Protein AF-A0A2V8UZJ9-F1 (afdb_monomer_lite)

Foldseek 3Di:
DDVVVVVVVVVVVLLVVLVVLLVVLVVLLVQLLVLLPDPPNDPVSLVSSVVSLVSNVVCLVVHPDVVSSVVSVVSSVSSVVSSVVVVVPDDD

pLDDT: mean 90.63, std 9.69, range [50.16, 97.31]

Secondary structure (DSSP, 8-state):
--HHHHHHHHHHHHHHHHHHHHHHHHHHHHHHHHHHH-TT--HHHHHHHHHHHHHHHHHHTT---HHHHHHHHHHHHHHHHHHHHHHHTS--

Radius of gyration: 17.37 Å; chains: 1; bounding box: 41×18×58 Å

Structure (mmCIF, N/CA/C/O backbone):
data_AF-A0A2V8UZJ9-F1
#
_entry.id   AF-A0A2V8UZJ9-F1
#
loop_
_atom_site.group_PDB
_atom_site.id
_atom_site.type_symbol
_atom_site.label_atom_id
_atom_site.label_alt_id
_atom_site.label_comp_id
_atom_site.label_asym_id
_atom_site.label_entity_id
_atom_site.label_seq_id
_atom_site.pdbx_PDB_ins_code
_atom_site.Cartn_x
_atom_site.Cartn_y
_atom_site.Cartn_z
_atom_site.occupancy
_atom_site.B_iso_or_equiv
_atom_site.auth_seq_id
_atom_site.auth_comp_id
_atom_site.auth_asym_id
_atom_site.auth_atom_id
_atom_site.pdbx_PDB_model_num
ATOM 1 N N . MET A 1 1 ? -24.313 -9.797 30.500 1.00 58.03 1 MET A N 1
ATOM 2 C CA . MET A 1 1 ? -23.424 -8.977 29.646 1.00 58.03 1 MET A CA 1
ATOM 3 C C . MET A 1 1 ? -24.154 -7.690 29.327 1.00 58.03 1 MET A C 1
ATOM 5 O O . MET A 1 1 ? -25.289 -7.766 28.887 1.00 58.03 1 MET A O 1
ATOM 9 N N . THR A 1 2 ? -23.561 -6.542 29.637 1.00 75.38 2 THR A N 1
ATOM 10 C CA . THR A 1 2 ? -24.153 -5.217 29.397 1.00 75.38 2 THR A CA 1
ATOM 11 C C . THR A 1 2 ? -23.769 -4.703 28.010 1.00 75.38 2 THR A C 1
ATOM 13 O O . THR A 1 2 ? -22.706 -5.063 27.500 1.00 75.38 2 THR A O 1
ATOM 16 N N . ASP A 1 3 ? -24.593 -3.840 27.411 1.00 77.56 3 ASP A N 1
ATOM 17 C CA . ASP A 1 3 ? -24.361 -3.297 26.061 1.00 77.56 3 ASP A CA 1
ATOM 18 C C . ASP A 1 3 ? -22.986 -2.626 25.909 1.00 77.56 3 ASP A C 1
ATOM 20 O O . ASP A 1 3 ? -22.300 -2.848 24.915 1.00 77.56 3 ASP A O 1
ATOM 24 N N . ARG A 1 4 ? -22.493 -1.955 26.961 1.00 78.06 4 ARG A N 1
ATOM 25 C CA . ARG A 1 4 ? -21.135 -1.375 27.005 1.00 78.06 4 ARG A CA 1
ATOM 26 C C . ARG A 1 4 ? -20.013 -2.395 26.778 1.00 78.06 4 ARG A C 1
ATOM 28 O O . ARG A 1 4 ? -19.008 -2.081 26.148 1.00 78.06 4 ARG A O 1
ATOM 35 N N . SER A 1 5 ? -20.166 -3.623 27.279 1.00 86.81 5 SER A N 1
ATOM 36 C CA . SER A 1 5 ? -19.176 -4.689 27.068 1.00 86.81 5 SER A CA 1
ATOM 37 C C . SER A 1 5 ? -19.181 -5.176 25.617 1.00 86.81 5 SER A C 1
ATOM 39 O O . SER A 1 5 ? -18.123 -5.479 25.066 1.00 86.81 5 SER A O 1
ATOM 41 N N . ARG A 1 6 ? -20.355 -5.201 24.975 1.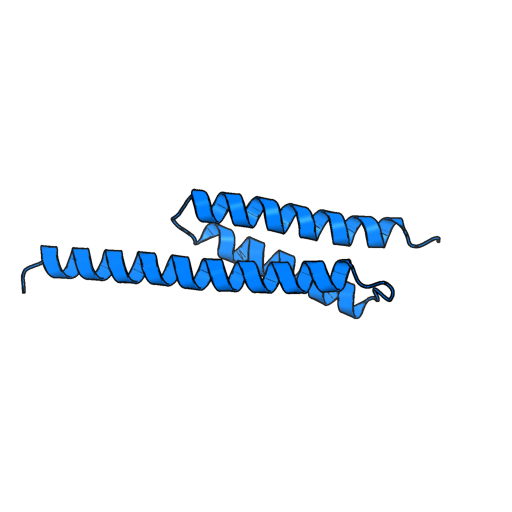00 86.81 6 ARG A N 1
ATOM 42 C CA . ARG A 1 6 ? -20.494 -5.557 23.560 1.00 86.81 6 ARG A CA 1
ATOM 43 C C . ARG A 1 6 ? -19.908 -4.476 22.653 1.00 86.81 6 ARG A C 1
ATOM 45 O O . ARG A 1 6 ? -19.166 -4.806 21.735 1.00 86.81 6 ARG A O 1
ATOM 52 N N . GLU A 1 7 ? -20.203 -3.208 22.923 1.00 88.25 7 GLU A N 1
ATOM 53 C CA . GLU A 1 7 ? -19.657 -2.065 22.181 1.00 88.25 7 GLU A CA 1
ATOM 54 C C . GLU A 1 7 ? -18.130 -2.015 22.260 1.00 88.25 7 GLU A C 1
ATOM 56 O O . GLU A 1 7 ? -17.465 -1.898 21.232 1.00 88.25 7 GLU A O 1
ATOM 61 N N . SER A 1 8 ? -17.569 -2.201 23.459 1.00 90.00 8 SER A N 1
ATOM 62 C CA . SER A 1 8 ? -16.119 -2.272 23.657 1.00 90.00 8 SER A CA 1
ATOM 63 C C . SER A 1 8 ? -15.490 -3.419 22.863 1.00 90.00 8 SER A C 1
ATOM 65 O O . SER A 1 8 ? -14.479 -3.207 22.194 1.00 90.00 8 SER A O 1
ATOM 67 N N . LYS A 1 9 ? -16.113 -4.607 22.848 1.00 92.56 9 LYS A N 1
ATOM 68 C CA . LYS A 1 9 ? -15.583 -5.735 22.075 1.00 92.56 9 LYS A CA 1
ATOM 69 C C . LYS A 1 9 ? -15.662 -5.511 20.564 1.00 92.56 9 LYS A C 1
ATOM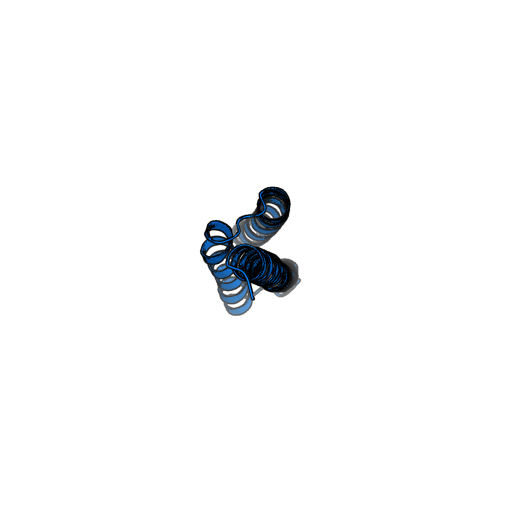 71 O O . LYS A 1 9 ? -14.759 -5.911 19.836 1.00 92.56 9 LYS A O 1
ATOM 76 N N . LEU A 1 10 ? -16.725 -4.866 20.084 1.00 93.88 10 LEU A N 1
ATOM 77 C CA . LEU A 1 10 ? -16.860 -4.504 18.672 1.00 93.88 10 LEU A CA 1
ATOM 78 C C . LEU A 1 10 ? -15.813 -3.470 18.246 1.00 93.88 10 LEU A C 1
ATOM 80 O O . LEU A 1 10 ? -15.277 -3.580 17.146 1.00 93.88 10 LEU A O 1
ATOM 84 N N . ALA A 1 11 ? -15.508 -2.490 19.099 1.00 93.00 11 ALA A N 1
ATOM 85 C CA . ALA A 1 11 ? -14.455 -1.513 18.834 1.00 93.00 11 ALA A CA 1
ATOM 86 C C . ALA A 1 11 ? -13.073 -2.179 18.743 1.00 93.00 11 ALA A C 1
ATOM 88 O O . ALA A 1 11 ? -12.331 -1.909 17.804 1.00 93.00 11 ALA A O 1
ATOM 89 N N . GLU A 1 12 ? -12.768 -3.103 19.656 1.00 94.31 12 GLU A N 1
ATOM 90 C CA . GLU A 1 12 ? -11.521 -3.880 19.639 1.00 94.31 12 GLU A CA 1
ATOM 91 C C . GLU A 1 12 ? -11.378 -4.706 18.349 1.00 94.31 12 GLU A C 1
ATOM 93 O O . GLU A 1 12 ? -10.334 -4.681 17.703 1.00 94.31 12 GLU A O 1
ATOM 98 N N . LEU A 1 13 ? -12.442 -5.403 17.933 1.00 95.75 13 LEU A N 1
ATOM 99 C CA . LEU A 1 13 ? -12.426 -6.205 16.705 1.00 95.75 13 LEU A CA 1
ATOM 100 C C . LEU A 1 13 ? -12.240 -5.349 15.447 1.00 95.75 13 LEU A C 1
ATOM 102 O O . LEU A 1 13 ? -11.544 -5.771 14.527 1.00 95.75 13 LEU A O 1
ATOM 106 N N . ARG A 1 14 ? -12.843 -4.154 15.407 1.00 93.56 14 ARG A N 1
ATOM 107 C CA . ARG A 1 14 ? -12.652 -3.202 14.303 1.00 93.56 14 ARG A CA 1
ATOM 108 C C . ARG A 1 14 ? -11.215 -2.706 14.243 1.00 93.56 14 ARG A C 1
ATOM 110 O O . ARG A 1 14 ? -10.615 -2.793 13.184 1.00 93.56 14 ARG A O 1
ATOM 117 N N . ALA A 1 15 ? -10.657 -2.279 15.376 1.00 93.50 15 ALA A N 1
ATOM 118 C CA . ALA A 1 15 ? -9.272 -1.818 15.443 1.00 93.50 15 ALA A CA 1
ATOM 119 C C . ALA A 1 15 ? -8.293 -2.898 14.959 1.00 93.50 15 ALA A C 1
ATOM 121 O O . ALA A 1 15 ? -7.424 -2.617 14.143 1.00 93.50 15 ALA A O 1
ATOM 122 N N . LYS A 1 16 ? -8.496 -4.150 15.386 1.00 95.44 16 LYS A N 1
ATOM 123 C CA . LYS A 1 16 ? -7.680 -5.275 14.922 1.00 95.44 16 LYS A CA 1
ATOM 124 C C . LYS A 1 16 ? -7.838 -5.549 13.423 1.00 95.44 16 LYS A C 1
ATOM 126 O O . LYS A 1 16 ? -6.860 -5.823 12.745 1.00 95.44 16 LYS A O 1
ATOM 131 N N . THR A 1 17 ? -9.064 -5.479 12.905 1.00 95.31 17 THR A N 1
ATOM 132 C CA . THR A 1 17 ? -9.318 -5.693 11.469 1.00 95.31 17 THR A CA 1
ATOM 133 C C . THR A 1 17 ? -8.635 -4.619 10.623 1.00 95.31 17 THR A C 1
ATOM 135 O O . THR A 1 17 ? -8.074 -4.936 9.577 1.00 95.31 17 THR A O 1
ATOM 138 N N . ASP A 1 18 ? -8.655 -3.365 11.079 1.00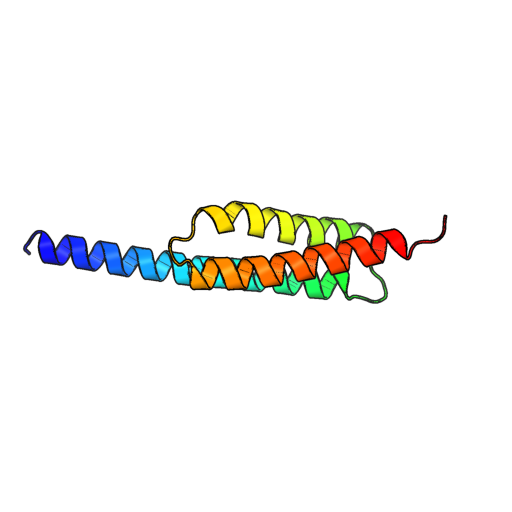 94.38 18 ASP A N 1
ATOM 139 C CA . ASP A 1 18 ? -7.968 -2.256 10.415 1.00 94.38 18 ASP A CA 1
ATOM 140 C C . ASP A 1 18 ? -6.444 -2.431 10.457 1.00 94.38 18 ASP A C 1
ATOM 142 O O . ASP A 1 18 ? -5.779 -2.197 9.450 1.00 94.38 18 ASP A O 1
ATOM 146 N N . GLU A 1 19 ? -5.891 -2.885 11.586 1.00 95.56 19 GLU A N 1
ATOM 147 C CA . GLU A 1 19 ? -4.464 -3.202 11.725 1.00 95.56 19 GLU A CA 1
ATOM 148 C C . GLU A 1 19 ? -4.039 -4.324 10.762 1.00 95.56 19 GLU A C 1
ATOM 150 O O . GLU A 1 19 ? -3.108 -4.143 9.973 1.00 95.56 19 GLU A O 1
ATOM 155 N N . ASP A 1 20 ? -4.775 -5.441 10.749 1.00 96.38 20 ASP A N 1
ATOM 156 C CA . ASP A 1 20 ? -4.518 -6.577 9.856 1.00 96.38 20 ASP A CA 1
ATOM 157 C C . ASP A 1 20 ? -4.615 -6.149 8.375 1.00 96.38 20 ASP A C 1
ATOM 159 O O . ASP A 1 20 ? -3.792 -6.537 7.537 1.00 96.38 20 ASP A O 1
ATOM 163 N N . LEU A 1 21 ? -5.605 -5.315 8.032 1.00 95.81 21 LEU A N 1
ATOM 164 C CA . LEU A 1 21 ? -5.770 -4.785 6.679 1.00 95.81 21 LEU A CA 1
ATOM 165 C C . LEU A 1 21 ? -4.617 -3.850 6.294 1.00 95.81 21 LEU A C 1
ATOM 167 O O . LEU A 1 21 ? -4.093 -3.957 5.183 1.00 95.81 21 LEU A O 1
ATOM 171 N N . ALA A 1 22 ? -4.190 -2.964 7.194 1.00 96.44 22 ALA A N 1
ATOM 172 C CA . ALA A 1 22 ? -3.051 -2.086 6.957 1.00 96.44 22 ALA A CA 1
ATOM 173 C C . ALA A 1 22 ? -1.764 -2.889 6.706 1.00 96.44 22 ALA A C 1
ATOM 175 O O . ALA A 1 22 ? -1.007 -2.560 5.789 1.00 96.44 22 ALA A O 1
ATOM 176 N N . GLU A 1 23 ? -1.539 -3.980 7.445 1.00 96.62 23 GLU A N 1
ATOM 177 C CA . GLU A 1 23 ? -0.398 -4.877 7.229 1.00 96.62 23 GLU A CA 1
ATOM 178 C C . GLU A 1 23 ? -0.448 -5.551 5.848 1.00 96.62 23 GLU A C 1
ATOM 180 O O . GLU A 1 23 ? 0.566 -5.630 5.147 1.00 96.62 23 GLU A O 1
ATOM 185 N N . VAL A 1 24 ? -1.625 -6.017 5.414 1.00 96.25 24 VAL A N 1
ATOM 186 C CA . VAL A 1 24 ? -1.811 -6.562 4.058 1.00 96.25 24 VAL A CA 1
ATOM 187 C C . VAL A 1 24 ? -1.451 -5.516 3.006 1.00 96.25 24 VAL A C 1
ATOM 189 O O . VAL A 1 24 ? -0.631 -5.799 2.136 1.00 96.25 24 VAL A O 1
ATOM 192 N N . ILE A 1 25 ? -1.973 -4.290 3.112 1.00 96.69 25 ILE A N 1
ATOM 193 C CA . ILE A 1 25 ? -1.663 -3.227 2.146 1.00 96.69 25 ILE A CA 1
ATOM 194 C C . ILE A 1 25 ? -0.162 -2.902 2.154 1.00 96.69 25 ILE A C 1
ATOM 196 O O . ILE A 1 25 ? 0.446 -2.732 1.095 1.00 96.69 25 ILE A O 1
ATOM 200 N N . HIS A 1 26 ? 0.471 -2.850 3.329 1.00 97.19 26 HIS A N 1
ATOM 201 C CA . HIS A 1 26 ? 1.911 -2.634 3.433 1.00 97.19 26 HIS A CA 1
ATOM 202 C C . HIS A 1 26 ? 2.714 -3.700 2.685 1.00 97.19 26 HIS A C 1
ATOM 204 O O . HIS A 1 26 ? 3.690 -3.337 2.017 1.00 97.19 26 HIS A O 1
ATOM 210 N N . ARG A 1 27 ? 2.321 -4.975 2.781 1.00 96.62 27 ARG A N 1
ATOM 211 C CA . ARG A 1 27 ? 2.970 -6.088 2.073 1.00 96.62 27 ARG A CA 1
ATOM 212 C C . ARG A 1 27 ? 2.785 -5.985 0.564 1.00 96.62 27 ARG A C 1
ATOM 214 O O . ARG A 1 27 ? 3.784 -5.994 -0.145 1.00 96.62 27 ARG A O 1
ATOM 221 N N . GLU A 1 28 ? 1.561 -5.757 0.094 1.00 96.62 28 GLU A N 1
ATOM 222 C CA . GLU A 1 28 ? 1.269 -5.572 -1.336 1.00 96.62 28 GLU A CA 1
ATOM 223 C C . GLU A 1 28 ? 2.100 -4.430 -1.936 1.00 96.62 28 GLU A C 1
ATOM 225 O O . GLU A 1 28 ? 2.798 -4.597 -2.937 1.00 96.62 28 GLU A O 1
ATOM 230 N N . LEU A 1 29 ? 2.130 -3.275 -1.262 1.00 97.31 29 LEU A N 1
ATOM 231 C CA . LEU A 1 29 ? 2.955 -2.146 -1.687 1.00 97.31 29 LEU A CA 1
ATOM 232 C C . LEU A 1 29 ? 4.456 -2.466 -1.665 1.00 97.31 29 LEU A C 1
ATOM 234 O O . LEU A 1 29 ? 5.211 -1.852 -2.406 1.00 97.31 29 LEU A O 1
ATOM 238 N N . ALA A 1 30 ? 4.929 -3.348 -0.777 1.00 96.69 30 ALA A N 1
ATOM 239 C CA . ALA A 1 30 ? 6.348 -3.729 -0.721 1.00 96.69 30 ALA A CA 1
ATOM 240 C C . ALA A 1 30 ? 6.699 -4.584 -1.930 1.00 96.69 30 ALA A C 1
ATOM 242 O O . ALA A 1 30 ? 7.637 -4.241 -2.641 1.00 96.69 30 ALA A O 1
ATOM 243 N N . SER A 1 31 ? 5.892 -5.605 -2.208 1.00 95.06 31 SER A N 1
ATOM 244 C CA . SER A 1 31 ? 6.064 -6.453 -3.383 1.00 95.06 31 SER A CA 1
ATOM 245 C C . SER A 1 31 ? 6.011 -5.640 -4.677 1.00 95.06 31 SER A C 1
ATOM 247 O O . SER A 1 31 ? 6.877 -5.797 -5.530 1.00 95.06 31 SER A O 1
ATOM 249 N N . GLY A 1 32 ? 5.076 -4.691 -4.800 1.00 95.94 32 GLY A N 1
ATOM 250 C CA . GLY A 1 32 ? 5.038 -3.782 -5.949 1.00 95.94 32 GLY A CA 1
ATOM 251 C C . GLY A 1 32 ? 6.317 -2.948 -6.105 1.00 95.94 32 GLY A C 1
ATOM 252 O O . GLY A 1 32 ? 6.813 -2.785 -7.219 1.00 95.94 32 GLY A O 1
ATOM 253 N N . ILE A 1 33 ? 6.873 -2.431 -5.000 1.00 96.00 33 ILE A N 1
ATOM 254 C CA . ILE A 1 33 ? 8.116 -1.640 -5.023 1.00 96.00 33 ILE A CA 1
ATOM 255 C C . ILE A 1 33 ? 9.304 -2.515 -5.417 1.00 96.00 33 ILE A C 1
ATOM 257 O O . ILE A 1 33 ? 10.142 -2.070 -6.198 1.00 96.00 33 ILE A O 1
ATOM 261 N N . GLU A 1 34 ? 9.385 -3.738 -4.895 1.00 94.31 34 GLU A N 1
ATOM 262 C CA . GLU A 1 34 ? 10.437 -4.695 -5.240 1.00 94.31 34 GLU A CA 1
ATOM 263 C C . GLU A 1 34 ? 10.416 -5.012 -6.737 1.00 94.31 34 GLU A C 1
ATOM 265 O O . GLU A 1 34 ? 11.453 -4.899 -7.390 1.00 94.31 34 GLU A O 1
ATOM 270 N N . LEU A 1 35 ? 9.231 -5.282 -7.294 1.00 93.31 35 LEU A N 1
ATOM 271 C CA . LEU A 1 35 ? 9.043 -5.495 -8.731 1.00 93.31 35 LEU A CA 1
ATOM 272 C C . LEU A 1 35 ? 9.483 -4.267 -9.536 1.00 93.31 35 LEU A C 1
ATOM 274 O O . LEU A 1 35 ? 10.334 -4.377 -10.411 1.00 93.31 35 LEU A O 1
ATOM 278 N N . ALA A 1 36 ? 8.990 -3.071 -9.199 1.00 92.19 36 ALA A N 1
ATOM 279 C CA . ALA A 1 36 ? 9.358 -1.834 -9.898 1.00 92.19 36 ALA A CA 1
ATOM 280 C C . ALA A 1 36 ? 10.854 -1.478 -9.772 1.00 92.19 36 ALA A C 1
ATOM 282 O O . ALA A 1 36 ? 11.412 -0.749 -10.599 1.00 92.19 36 ALA A O 1
ATOM 283 N N . SER A 1 37 ? 11.529 -2.001 -8.748 1.00 89.75 37 SER A N 1
ATOM 284 C CA . SER A 1 37 ? 12.959 -1.800 -8.513 1.00 89.75 37 SER A CA 1
ATOM 285 C C . SER A 1 37 ? 13.837 -2.858 -9.192 1.00 89.75 37 SER A C 1
ATOM 287 O O . SER A 1 37 ? 15.052 -2.660 -9.255 1.00 89.75 37 SER A O 1
ATOM 289 N N . ALA A 1 38 ? 13.263 -3.930 -9.746 1.00 88.69 38 ALA A N 1
ATOM 290 C CA . ALA A 1 38 ? 14.007 -4.978 -10.439 1.00 88.69 38 ALA A CA 1
ATOM 291 C C . ALA A 1 38 ? 14.731 -4.448 -11.692 1.00 88.69 38 ALA A C 1
ATOM 293 O O . ALA A 1 38 ? 14.265 -3.540 -12.384 1.00 88.69 38 ALA A O 1
ATOM 294 N N . ASN A 1 39 ? 15.918 -4.987 -11.981 1.00 81.62 39 ASN A N 1
ATOM 295 C CA . ASN A 1 39 ? 16.736 -4.539 -13.117 1.00 81.62 39 ASN A CA 1
ATOM 296 C C . ASN A 1 39 ? 16.158 -4.968 -14.474 1.00 81.62 39 ASN A C 1
ATOM 298 O O . ASN A 1 39 ? 16.364 -4.281 -15.470 1.00 81.62 39 ASN A O 1
ATOM 302 N N . ASP A 1 40 ? 15.439 -6.082 -14.496 1.00 85.44 40 ASP A N 1
ATOM 303 C CA . ASP A 1 40 ? 14.817 -6.742 -15.642 1.00 85.44 40 ASP A CA 1
ATOM 304 C C . ASP A 1 40 ? 13.311 -6.458 -15.754 1.00 85.44 40 ASP A C 1
ATOM 306 O O . ASP A 1 40 ? 12.598 -7.205 -16.412 1.00 85.44 40 ASP A O 1
ATOM 310 N N . PHE A 1 41 ? 12.857 -5.340 -15.175 1.00 87.38 41 PHE A N 1
ATOM 311 C CA . PHE A 1 41 ? 11.457 -4.920 -15.134 1.00 87.38 41 PHE A CA 1
ATOM 312 C C . PHE A 1 41 ? 10.751 -5.008 -16.497 1.00 87.38 41 PHE A C 1
ATOM 314 O O . PHE A 1 41 ? 10.951 -4.173 -17.398 1.00 87.38 41 PHE A O 1
ATOM 321 N N . ASP A 1 42 ? 9.885 -6.009 -16.627 1.00 89.62 42 ASP A N 1
ATOM 322 C CA . ASP A 1 42 ? 9.170 -6.308 -17.858 1.00 89.62 42 ASP A CA 1
ATOM 323 C C . ASP A 1 42 ? 7.702 -5.831 -17.827 1.00 89.62 42 ASP A C 1
ATOM 325 O O . ASP A 1 42 ? 7.277 -5.036 -16.986 1.00 89.62 42 ASP A O 1
ATOM 329 N N . ALA A 1 43 ? 6.915 -6.229 -18.830 1.00 89.12 43 ALA A N 1
ATOM 330 C CA . ALA A 1 43 ? 5.503 -5.854 -18.899 1.00 89.12 43 ALA A CA 1
ATOM 331 C C . ALA A 1 43 ? 4.631 -6.566 -17.842 1.00 89.12 43 ALA A C 1
ATOM 333 O O . ALA A 1 43 ? 3.620 -6.005 -17.415 1.00 89.12 43 ALA A O 1
ATOM 334 N N . GLY A 1 44 ? 5.004 -7.781 -17.431 1.00 92.06 44 GLY A N 1
ATOM 335 C CA . GLY A 1 44 ? 4.337 -8.543 -16.378 1.00 92.06 44 GLY A CA 1
ATOM 336 C C . GLY A 1 44 ? 4.613 -7.962 -14.993 1.00 92.06 44 GLY A C 1
ATOM 337 O O . GLY A 1 44 ? 3.676 -7.796 -14.206 1.00 92.06 44 GLY A O 1
ATOM 338 N N . ASP A 1 45 ? 5.855 -7.554 -14.734 1.00 93.06 45 ASP A N 1
ATOM 339 C CA . ASP A 1 45 ? 6.232 -6.841 -13.510 1.00 93.06 45 ASP A CA 1
ATOM 340 C C . ASP A 1 45 ? 5.507 -5.502 -13.414 1.00 93.06 45 ASP A C 1
ATOM 342 O O . ASP A 1 45 ? 4.965 -5.156 -12.364 1.00 93.06 45 ASP A O 1
ATOM 346 N N . HIS A 1 46 ? 5.420 -4.775 -14.532 1.00 92.88 46 HIS A N 1
ATOM 347 C CA . HIS A 1 46 ? 4.657 -3.535 -14.607 1.00 92.88 46 HIS A CA 1
ATOM 348 C C . HIS A 1 46 ? 3.182 -3.747 -14.267 1.00 92.88 46 HIS A C 1
ATOM 350 O O . HIS A 1 46 ? 2.643 -3.047 -13.411 1.00 92.88 46 HIS A O 1
ATOM 356 N N . ALA A 1 47 ? 2.524 -4.726 -14.893 1.00 94.19 47 ALA A N 1
ATOM 357 C CA . ALA A 1 47 ? 1.124 -5.030 -14.603 1.00 94.19 47 ALA A CA 1
ATOM 358 C C . ALA A 1 47 ? 0.910 -5.418 -13.129 1.00 94.19 47 ALA A C 1
ATOM 360 O O . ALA A 1 47 ? -0.068 -4.992 -12.514 1.00 94.19 47 ALA A O 1
ATOM 361 N N . SER A 1 48 ? 1.842 -6.177 -12.552 1.00 95.19 48 SER A N 1
ATOM 362 C CA . SER A 1 48 ? 1.782 -6.623 -11.157 1.00 95.19 48 SER A CA 1
ATOM 363 C C . SER A 1 48 ? 2.011 -5.472 -10.169 1.00 95.19 48 SER A C 1
ATOM 365 O O . SER A 1 48 ? 1.283 -5.345 -9.184 1.00 95.19 48 SER A O 1
ATOM 367 N N . ALA A 1 49 ? 2.963 -4.578 -10.449 1.00 95.56 49 ALA A N 1
ATOM 368 C CA . ALA A 1 49 ? 3.210 -3.381 -9.647 1.00 95.56 49 ALA A CA 1
ATOM 369 C C . ALA A 1 49 ? 2.021 -2.399 -9.700 1.00 95.56 49 ALA A C 1
ATOM 371 O O . ALA A 1 49 ? 1.607 -1.868 -8.667 1.00 95.56 49 ALA A O 1
ATOM 372 N N . GLU A 1 50 ? 1.417 -2.210 -10.878 1.00 96.38 50 GLU A N 1
ATOM 373 C CA . GLU A 1 50 ? 0.183 -1.429 -11.047 1.00 96.38 50 GLU A CA 1
ATOM 374 C C . GLU A 1 50 ? -0.994 -2.045 -10.281 1.00 96.38 50 GLU A C 1
ATOM 376 O O . GLU A 1 50 ? -1.769 -1.339 -9.630 1.00 96.38 50 GLU A O 1
ATOM 381 N N . GLN A 1 51 ? -1.115 -3.374 -10.303 1.00 96.81 51 GLN A N 1
ATOM 382 C CA . GLN A 1 51 ? -2.137 -4.081 -9.541 1.00 96.81 51 GLN A CA 1
ATOM 383 C C . GLN A 1 51 ? -1.954 -3.882 -8.031 1.00 96.81 51 GLN A C 1
ATOM 385 O O . GLN A 1 51 ? -2.930 -3.573 -7.347 1.00 96.81 51 GLN A O 1
ATOM 390 N N . ALA A 1 52 ? -0.728 -3.998 -7.514 1.00 96.38 52 ALA A N 1
ATOM 391 C CA . ALA A 1 52 ? -0.426 -3.749 -6.105 1.00 96.38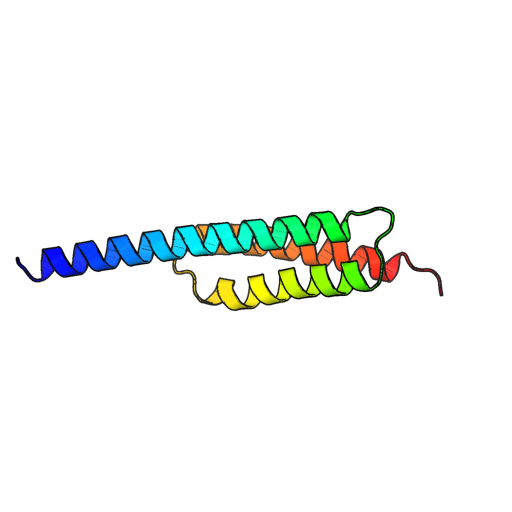 52 ALA A CA 1
ATOM 392 C C . ALA A 1 52 ? -0.802 -2.316 -5.686 1.00 96.38 52 ALA A C 1
ATOM 394 O O . ALA A 1 52 ? -1.439 -2.108 -4.649 1.00 96.38 52 ALA A O 1
ATOM 395 N N . TYR A 1 53 ? -0.488 -1.325 -6.529 1.00 96.38 53 TYR A N 1
ATOM 396 C CA . TYR A 1 53 ? -0.901 0.061 -6.315 1.00 96.38 53 TYR A CA 1
ATOM 397 C C . 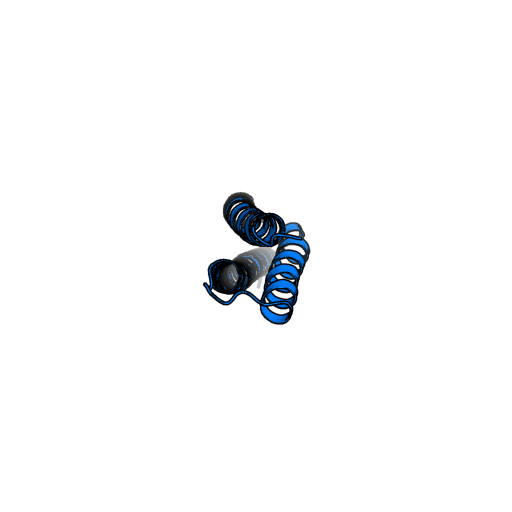TYR A 1 53 ? -2.433 0.208 -6.296 1.00 96.38 53 TYR A C 1
ATOM 399 O O . TYR A 1 53 ? -2.992 0.814 -5.379 1.00 96.38 53 TYR A O 1
ATOM 407 N N . ALA A 1 54 ? -3.138 -0.388 -7.261 1.00 95.81 54 ALA A N 1
ATOM 408 C CA . ALA A 1 54 ? -4.596 -0.320 -7.344 1.00 95.81 54 ALA A CA 1
ATOM 409 C C . ALA A 1 54 ? -5.294 -0.986 -6.143 1.00 95.81 54 ALA A C 1
ATOM 411 O O . ALA A 1 54 ? -6.266 -0.442 -5.610 1.00 95.81 54 ALA A O 1
ATOM 412 N N . ILE A 1 55 ? -4.787 -2.139 -5.689 1.00 93.62 55 ILE A N 1
ATOM 413 C CA . ILE A 1 55 ? -5.260 -2.828 -4.480 1.00 93.62 55 ILE A CA 1
ATOM 414 C C . ILE A 1 55 ? -5.095 -1.911 -3.266 1.00 93.62 55 ILE A C 1
ATOM 416 O O . ILE A 1 55 ? -6.056 -1.704 -2.523 1.00 93.62 55 ILE A O 1
ATOM 420 N N . ALA A 1 56 ? -3.918 -1.308 -3.096 1.00 94.38 56 ALA A N 1
ATOM 421 C CA . ALA A 1 56 ? -3.651 -0.420 -1.974 1.00 94.38 56 ALA A CA 1
ATOM 422 C C . ALA A 1 56 ? -4.591 0.790 -1.943 1.00 94.38 56 ALA A C 1
ATOM 424 O O . ALA A 1 56 ? -5.197 1.072 -0.910 1.00 94.38 56 ALA A O 1
ATOM 425 N N . MET A 1 57 ? -4.787 1.456 -3.084 1.00 94.00 57 MET A N 1
ATOM 426 C CA . MET A 1 57 ? -5.681 2.614 -3.182 1.00 94.00 57 MET A CA 1
ATOM 427 C C . MET A 1 57 ? -7.143 2.262 -2.896 1.00 94.00 57 MET A C 1
ATOM 429 O O . MET A 1 57 ? -7.862 3.063 -2.298 1.00 94.00 57 MET A O 1
ATOM 433 N N . LYS A 1 58 ? -7.586 1.058 -3.277 1.00 93.31 58 LYS A N 1
ATOM 434 C CA . LYS A 1 58 ? -8.948 0.584 -3.007 1.00 93.31 58 LYS A CA 1
ATOM 435 C C . LYS A 1 58 ? -9.219 0.410 -1.510 1.00 93.31 58 LYS A C 1
ATOM 437 O O . LYS A 1 58 ? -10.307 0.755 -1.057 1.00 93.31 58 LYS A O 1
ATOM 442 N N . PHE A 1 59 ? -8.261 -0.134 -0.759 1.00 92.00 59 PHE A N 1
ATOM 443 C CA . PHE A 1 59 ? -8.439 -0.442 0.666 1.00 92.00 59 PHE A CA 1
ATOM 444 C C . PHE A 1 59 ? -7.990 0.682 1.607 1.00 92.00 59 PHE A C 1
ATOM 446 O O . PHE A 1 59 ? -8.446 0.751 2.742 1.00 92.00 59 PHE A O 1
ATOM 453 N N . LEU A 1 60 ? -7.172 1.625 1.139 1.00 91.12 60 LEU A N 1
ATOM 454 C CA . LEU A 1 60 ? -6.805 2.824 1.900 1.00 91.12 60 LEU A CA 1
ATOM 455 C C . LEU A 1 60 ? -8.033 3.600 2.404 1.00 91.12 60 LEU A C 1
ATOM 457 O O . LEU A 1 60 ? -8.053 4.055 3.543 1.00 91.12 60 LEU A O 1
ATOM 461 N N . ALA A 1 61 ? -9.080 3.699 1.579 1.00 87.62 61 ALA A N 1
ATOM 462 C CA . ALA A 1 61 ? -10.310 4.416 1.916 1.00 87.62 61 ALA A CA 1
ATOM 463 C C . ALA A 1 61 ? -11.158 3.742 3.013 1.00 87.62 61 ALA A C 1
ATOM 465 O O . ALA A 1 61 ? -12.132 4.337 3.472 1.00 87.62 61 ALA A O 1
ATOM 466 N N . THR A 1 62 ? -10.834 2.506 3.409 1.00 91.31 62 THR A N 1
ATOM 467 C CA . THR A 1 62 ? -11.611 1.749 4.402 1.00 91.31 62 THR A CA 1
ATOM 468 C C . THR A 1 62 ? -10.994 1.755 5.797 1.00 91.31 62 THR A C 1
ATOM 470 O O . THR A 1 62 ? -11.645 1.287 6.724 1.00 91.31 62 THR A O 1
ATOM 473 N N . LEU A 1 63 ? -9.769 2.266 5.954 1.00 93.06 63 LEU A N 1
ATOM 474 C CA . LEU A 1 63 ? -9.078 2.331 7.242 1.00 93.06 63 LEU A CA 1
ATOM 475 C C . LEU A 1 63 ? -9.544 3.536 8.063 1.00 93.06 63 LEU A C 1
ATOM 477 O O . LEU A 1 63 ? -9.636 4.650 7.544 1.00 93.06 63 LEU A O 1
ATOM 481 N N . ALA A 1 64 ? -9.795 3.324 9.355 1.00 92.00 64 ALA A N 1
ATOM 482 C CA . ALA A 1 64 ? -10.194 4.397 10.260 1.00 92.00 64 ALA A CA 1
ATOM 483 C C . ALA A 1 64 ? -9.004 5.138 10.892 1.00 92.00 64 ALA A C 1
ATOM 485 O O . ALA A 1 64 ? -9.178 6.282 11.311 1.00 92.00 64 ALA A O 1
ATOM 486 N N . ASP A 1 65 ? -7.820 4.516 10.976 1.00 92.31 65 ASP A N 1
ATOM 487 C CA . ASP A 1 65 ? -6.625 5.123 11.578 1.00 92.31 65 ASP A CA 1
ATOM 488 C C . ASP A 1 65 ? -5.918 6.097 10.609 1.00 92.31 65 ASP A C 1
ATOM 490 O O . ASP A 1 65 ? -5.302 5.659 9.629 1.00 92.31 65 ASP A O 1
ATOM 494 N N . PRO A 1 66 ? -5.921 7.418 10.885 1.00 92.69 66 PRO A N 1
ATOM 495 C CA . PRO A 1 66 ? -5.268 8.402 10.027 1.00 92.69 66 PRO A CA 1
ATOM 496 C C . PRO A 1 66 ? -3.748 8.224 9.940 1.00 92.69 66 PRO A C 1
ATOM 498 O O . PRO A 1 66 ? -3.153 8.588 8.924 1.00 92.69 66 PRO A O 1
ATOM 501 N N . ALA A 1 67 ? -3.106 7.691 10.987 1.00 93.25 67 ALA A N 1
ATOM 502 C CA . ALA A 1 67 ? -1.661 7.486 10.997 1.00 93.25 67 ALA A CA 1
ATOM 503 C C . ALA A 1 67 ? -1.265 6.349 10.044 1.00 93.25 67 ALA A C 1
ATOM 505 O O . ALA A 1 67 ? -0.387 6.542 9.196 1.00 93.25 67 ALA A O 1
ATOM 506 N N . ALA A 1 68 ? -1.962 5.209 10.115 1.00 93.38 68 ALA A N 1
ATOM 507 C CA . ALA A 1 68 ? -1.816 4.119 9.152 1.00 93.38 68 ALA A CA 1
ATOM 508 C C . ALA A 1 68 ? -2.088 4.587 7.713 1.00 93.38 68 ALA A C 1
ATOM 510 O O . ALA A 1 68 ? -1.290 4.323 6.812 1.00 93.38 68 ALA A O 1
ATOM 511 N N . VAL A 1 69 ? -3.163 5.355 7.496 1.00 95.12 69 VAL A N 1
ATOM 512 C CA . VAL A 1 69 ? -3.504 5.920 6.179 1.00 95.12 69 VAL A CA 1
ATOM 513 C C . VAL A 1 69 ? -2.374 6.800 5.634 1.00 95.12 69 VAL A C 1
ATOM 515 O O . VAL A 1 69 ? -1.970 6.642 4.481 1.00 95.12 69 VAL A O 1
ATOM 518 N N . ALA A 1 70 ? -1.805 7.692 6.449 1.00 95.19 70 ALA A N 1
ATOM 519 C CA . ALA A 1 70 ? -0.694 8.546 6.030 1.00 95.19 70 ALA A CA 1
ATOM 520 C C . ALA A 1 70 ? 0.566 7.738 5.658 1.00 95.19 70 ALA A C 1
ATOM 522 O O . ALA A 1 70 ? 1.198 8.012 4.632 1.00 95.19 70 ALA A O 1
ATOM 523 N N . ALA A 1 71 ? 0.912 6.718 6.450 1.00 95.56 71 ALA A N 1
ATOM 524 C CA . ALA A 1 71 ? 2.053 5.843 6.177 1.00 95.56 71 ALA A CA 1
ATOM 525 C C . ALA A 1 71 ? 1.875 5.052 4.868 1.00 95.56 71 ALA A C 1
ATOM 527 O O . ALA A 1 71 ? 2.796 4.958 4.050 1.00 95.56 71 ALA A O 1
ATOM 528 N N . LEU A 1 72 ? 0.672 4.529 4.634 1.00 96.69 72 LEU A N 1
ATOM 529 C CA . LEU A 1 72 ? 0.320 3.813 3.411 1.00 96.69 72 LEU A CA 1
ATOM 530 C C . LEU A 1 72 ? 0.284 4.732 2.184 1.00 96.69 72 LEU A C 1
ATOM 532 O O . LEU A 1 72 ? 0.735 4.324 1.111 1.00 96.69 72 LEU A O 1
ATOM 536 N N . HIS A 1 73 ? -0.162 5.983 2.322 1.00 96.00 73 HIS A N 1
ATOM 537 C CA . HIS A 1 73 ? -0.085 6.974 1.244 1.00 96.00 73 HIS A CA 1
ATOM 538 C C . HIS A 1 73 ? 1.354 7.291 0.841 1.00 96.00 73 HIS A C 1
ATOM 540 O O . HIS A 1 73 ? 1.658 7.347 -0.356 1.00 96.00 73 HIS A O 1
ATOM 546 N N . LEU A 1 74 ? 2.252 7.464 1.815 1.00 96.56 74 LEU A N 1
ATOM 547 C CA . LEU A 1 74 ? 3.671 7.677 1.539 1.00 96.56 74 LEU A CA 1
ATOM 548 C C . LEU A 1 74 ? 4.243 6.513 0.719 1.00 96.56 74 LEU A C 1
ATOM 550 O O . LEU A 1 74 ? 4.863 6.729 -0.322 1.00 96.56 74 LEU A O 1
ATOM 554 N N . LYS A 1 75 ? 3.972 5.277 1.146 1.00 96.94 75 LYS A N 1
ATOM 555 C CA . LYS A 1 75 ? 4.463 4.067 0.477 1.00 96.94 75 LYS A CA 1
ATOM 556 C C . LYS A 1 75 ? 3.837 3.852 -0.905 1.00 96.94 75 LYS A C 1
ATOM 558 O O . LYS A 1 75 ? 4.528 3.473 -1.845 1.00 96.94 75 LYS A O 1
ATOM 563 N N . SER A 1 76 ? 2.558 4.182 -1.067 1.00 96.69 76 SER A N 1
ATOM 564 C CA . SER A 1 76 ? 1.876 4.167 -2.371 1.00 96.69 76 SER A CA 1
ATOM 565 C C . SER A 1 76 ? 2.495 5.175 -3.341 1.00 96.69 76 SER A C 1
ATOM 567 O O . SER A 1 76 ? 2.662 4.883 -4.523 1.00 96.69 76 SER A O 1
ATOM 569 N N . SER A 1 77 ? 2.889 6.349 -2.840 1.00 96.38 77 SER A N 1
ATOM 570 C CA . SER A 1 77 ? 3.550 7.382 -3.646 1.00 96.38 77 SER A CA 1
ATOM 571 C C . SER A 1 77 ? 4.951 6.947 -4.090 1.00 96.38 77 SER A C 1
ATOM 573 O O . SER A 1 77 ? 5.351 7.226 -5.218 1.00 96.38 77 SER A O 1
ATOM 575 N N . GLN A 1 78 ? 5.678 6.221 -3.233 1.00 96.69 78 GLN A N 1
ATOM 576 C CA . GLN A 1 78 ? 6.959 5.600 -3.590 1.00 96.69 78 GLN A CA 1
ATOM 577 C C . GLN A 1 78 ? 6.793 4.573 -4.715 1.00 96.69 78 GLN A C 1
ATOM 579 O O . GLN A 1 78 ? 7.541 4.625 -5.688 1.00 96.69 78 GLN A O 1
ATOM 584 N N . LEU A 1 79 ? 5.790 3.692 -4.617 1.00 96.75 79 LEU A N 1
ATOM 585 C CA . LEU A 1 79 ? 5.489 2.717 -5.667 1.00 96.75 79 LEU A CA 1
ATOM 586 C C . LEU A 1 79 ? 5.151 3.400 -6.997 1.00 96.75 79 LEU A C 1
ATOM 588 O O . LEU A 1 79 ? 5.761 3.087 -8.014 1.00 96.75 79 LEU A O 1
ATOM 592 N N . ARG A 1 80 ? 4.229 4.371 -6.987 1.00 96.88 80 ARG A N 1
ATOM 593 C CA . ARG A 1 80 ? 3.842 5.114 -8.196 1.00 96.88 80 A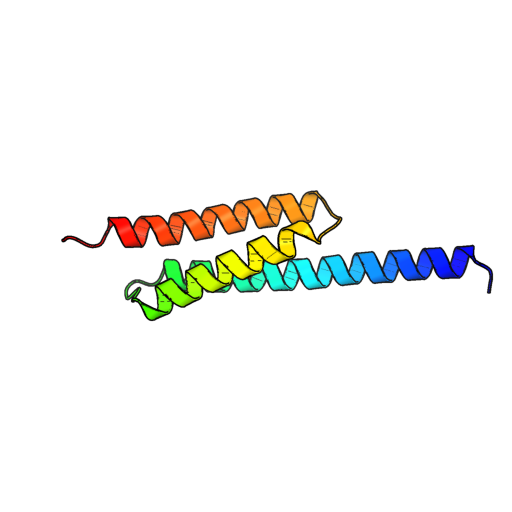RG A CA 1
ATOM 594 C C . ARG A 1 80 ? 5.058 5.724 -8.892 1.00 96.88 80 ARG A C 1
ATOM 596 O O . ARG A 1 80 ? 5.246 5.523 -10.087 1.00 96.88 80 ARG A O 1
ATOM 603 N N . LYS A 1 81 ? 5.918 6.396 -8.120 1.00 95.31 81 LYS A N 1
ATOM 604 C CA . LYS A 1 81 ? 7.156 6.985 -8.631 1.00 95.31 81 LYS A CA 1
ATOM 605 C C . LYS A 1 81 ? 8.079 5.931 -9.255 1.00 95.31 81 LYS A C 1
ATOM 607 O O . LYS A 1 81 ? 8.571 6.154 -10.355 1.00 95.31 81 LYS A O 1
ATOM 612 N N . ALA A 1 82 ? 8.283 4.797 -8.584 1.00 93.88 82 ALA A N 1
ATOM 613 C CA . ALA A 1 82 ? 9.136 3.724 -9.094 1.00 93.88 82 ALA A CA 1
ATOM 614 C C . ALA A 1 82 ? 8.618 3.156 -10.428 1.00 93.88 82 ALA A C 1
ATOM 616 O O . ALA A 1 82 ? 9.407 2.919 -11.339 1.00 93.88 82 ALA A O 1
ATOM 617 N N . ILE A 1 83 ? 7.299 2.990 -10.575 1.00 93.31 83 ILE A N 1
ATOM 618 C CA . ILE A 1 83 ? 6.697 2.538 -11.838 1.00 93.31 83 ILE A CA 1
ATOM 619 C C . ILE A 1 83 ? 6.894 3.594 -12.939 1.00 93.31 83 ILE A C 1
ATOM 621 O O . ILE A 1 83 ? 7.329 3.263 -14.043 1.00 93.31 83 ILE A O 1
ATOM 625 N N . ASP A 1 84 ? 6.625 4.867 -12.640 1.00 91.94 84 ASP A N 1
ATOM 626 C CA . ASP A 1 84 ? 6.722 5.959 -13.618 1.00 91.94 84 ASP A CA 1
ATOM 627 C C . ASP A 1 84 ? 8.152 6.146 -14.150 1.00 91.94 84 ASP A C 1
ATOM 629 O O . ASP A 1 84 ? 8.350 6.358 -15.349 1.00 91.94 84 ASP A O 1
ATOM 633 N N . GLU A 1 85 ? 9.161 6.011 -13.285 1.00 90.88 85 GLU A N 1
ATOM 634 C CA . GLU A 1 85 ? 10.576 6.081 -13.668 1.00 90.88 85 GLU A CA 1
ATOM 635 C C . GLU A 1 85 ? 10.958 4.982 -14.675 1.00 90.88 85 GLU A C 1
ATOM 637 O O . GLU A 1 85 ? 11.734 5.229 -15.601 1.00 90.88 85 GLU A O 1
ATOM 642 N N . ARG A 1 86 ? 10.366 3.785 -14.569 1.00 85.75 86 ARG A N 1
ATOM 643 C CA . ARG A 1 86 ? 10.615 2.681 -15.511 1.00 85.75 86 ARG A CA 1
ATOM 644 C C . ARG A 1 86 ? 9.985 2.900 -16.879 1.00 85.75 86 ARG A C 1
ATOM 646 O O . ARG A 1 86 ? 10.559 2.473 -17.879 1.00 85.75 86 ARG A O 1
ATOM 653 N N . ILE A 1 87 ? 8.831 3.564 -16.937 1.00 76.50 87 ILE A N 1
ATOM 654 C CA . ILE A 1 87 ? 8.192 3.931 -18.207 1.00 76.50 87 ILE A CA 1
ATOM 655 C C . ILE A 1 87 ? 9.056 4.963 -18.940 1.00 76.50 87 ILE A C 1
ATOM 657 O O . ILE A 1 87 ? 9.294 4.825 -20.137 1.00 76.50 87 ILE A O 1
ATOM 661 N N . GLN A 1 88 ? 9.567 5.965 -18.219 1.00 72.06 88 GLN A N 1
ATOM 662 C CA . GLN A 1 88 ? 10.390 7.032 -18.799 1.00 72.06 88 GLN A CA 1
ATOM 663 C C . GLN A 1 88 ? 11.787 6.557 -19.229 1.00 72.06 88 GLN A C 1
ATOM 665 O O . GLN A 1 88 ? 12.366 7.122 -20.153 1.00 72.06 88 GLN A O 1
ATOM 670 N N . ALA A 1 89 ? 12.328 5.520 -18.583 1.00 65.81 89 ALA A N 1
ATOM 671 C CA . ALA A 1 89 ? 13.649 4.973 -18.889 1.00 65.81 89 ALA A CA 1
ATOM 672 C C . ALA A 1 89 ? 13.695 4.059 -20.131 1.00 65.81 89 ALA A C 1
ATOM 674 O O . ALA A 1 89 ? 14.789 3.668 -20.539 1.00 65.81 89 ALA A O 1
ATOM 675 N N . LYS A 1 90 ? 12.555 3.703 -20.745 1.00 57.47 90 LYS A N 1
ATOM 676 C CA . LYS A 1 90 ? 12.531 2.923 -21.995 1.00 57.47 90 LYS A CA 1
ATOM 677 C C . LYS A 1 90 ? 12.747 3.861 -23.199 1.00 57.47 90 LYS A C 1
ATOM 679 O O . LYS A 1 90 ? 11.864 4.673 -23.472 1.00 57.47 90 LYS A O 1
ATOM 684 N N . PRO A 1 91 ? 13.886 3.788 -23.922 1.00 50.16 91 PRO A N 1
ATOM 685 C CA . PRO A 1 91 ? 14.057 4.538 -25.163 1.00 50.16 91 PRO A CA 1
ATOM 686 C C . PRO A 1 91 ? 13.098 4.000 -26.236 1.00 50.16 91 PRO A C 1
ATOM 688 O O . PRO A 1 91 ? 12.886 2.789 -26.321 1.00 50.16 91 PRO A O 1
ATOM 691 N N . VAL A 1 92 ? 12.513 4.919 -27.011 1.00 51.50 92 VAL A N 1
ATOM 692 C CA . VAL A 1 92 ? 11.649 4.639 -28.175 1.00 51.50 92 VAL A CA 1
ATOM 693 C C . VAL A 1 92 ? 12.459 4.019 -29.308 1.00 51.50 92 VAL A C 1
ATOM 695 O O . VAL A 1 92 ? 13.582 4.519 -29.551 1.00 51.50 92 VAL A O 1
#

Sequence (92 aa):
MTDRSRESKLAELRAKTDEDLAEVIHRELASGIELASANDFDAGDHASAEQAYAIAMKFLATLADPAAVAALHLKSSQLRKAIDERIQAKPV